Protein AF-A0A5E7ICT2-F1 (afdb_monomer)

pLDDT: mean 92.36, std 6.47, range [55.88, 98.38]

Mean predicted aligned error: 3.88 Å

Solvent-accessible surface area (backbone atoms only — not comparable to full-atom values): 4959 Å² total; per-residue (Å²): 95,40,29,45,35,35,28,33,40,33,45,60,76,58,60,80,90,52,57,78,37,80,91,23,40,50,74,81,43,77,47,79,49,43,38,79,41,81,88,41,52,82,49,88,46,69,66,45,48,47,55,48,53,33,41,51,63,28,28,69,87,41,97,87,51,66,42,61,79,46,47,43,56,43,72,76,47,78,41,82,47,67,91,89,112

Structure (mmCIF, N/CA/C/O backbone):
data_AF-A0A5E7ICT2-F1
#
_entry.id   AF-A0A5E7ICT2-F1
#
loop_
_atom_site.group_PDB
_atom_site.id
_atom_site.type_symbol
_atom_site.label_atom_id
_atom_site.label_alt_id
_atom_site.label_comp_id
_atom_site.label_asym_id
_atom_site.label_entity_id
_atom_site.label_seq_id
_atom_site.pdbx_PDB_ins_code
_atom_site.Cartn_x
_atom_site.Cartn_y
_atom_site.Cartn_z
_atom_site.occupancy
_atom_site.B_iso_or_equiv
_atom_site.auth_seq_id
_atom_site.auth_comp_id
_atom_site.auth_asym_id
_atom_site.auth_atom_id
_atom_site.pdbx_PDB_model_num
ATOM 1 N N . MET A 1 1 ? -9.103 -2.805 16.076 1.00 85.94 1 MET A N 1
ATOM 2 C CA . MET A 1 1 ? 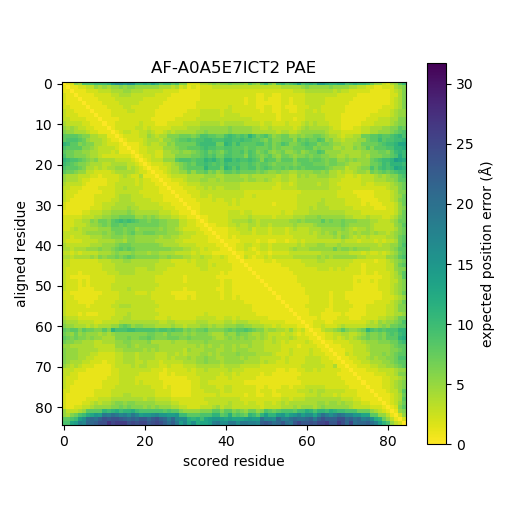-10.087 -3.113 15.010 1.00 85.94 1 MET A CA 1
ATOM 3 C C . MET A 1 1 ? -9.290 -3.692 13.872 1.00 85.94 1 MET A C 1
ATOM 5 O O . MET A 1 1 ? -8.319 -3.069 13.467 1.00 85.94 1 MET A O 1
ATOM 9 N N . LYS A 1 2 ? -9.650 -4.890 13.412 1.00 91.88 2 LYS A N 1
ATOM 10 C CA . LYS A 1 2 ? -8.887 -5.583 12.375 1.00 91.88 2 LYS A CA 1
ATOM 11 C C . LYS A 1 2 ? -9.402 -5.206 10.993 1.00 91.88 2 LYS A C 1
ATOM 13 O O . LYS A 1 2 ? -10.605 -5.020 10.817 1.00 91.88 2 LYS A O 1
ATOM 18 N N . PHE A 1 3 ? -8.508 -5.147 10.019 1.00 94.56 3 PHE A N 1
ATOM 19 C CA . PHE A 1 3 ? -8.840 -4.896 8.624 1.00 94.56 3 PHE A CA 1
ATOM 20 C C . PHE A 1 3 ? -8.167 -5.931 7.737 1.00 94.56 3 PHE A C 1
ATOM 22 O O . PHE A 1 3 ? -6.985 -6.213 7.909 1.00 94.56 3 PHE A O 1
ATOM 29 N N . LEU A 1 4 ? -8.914 -6.469 6.778 1.00 96.75 4 LEU A N 1
ATOM 30 C CA . LEU A 1 4 ? -8.382 -7.267 5.685 1.00 96.75 4 LEU A CA 1
ATOM 31 C C . LEU A 1 4 ? -8.029 -6.335 4.528 1.00 96.75 4 LEU A C 1
ATOM 33 O O . LEU A 1 4 ? -8.902 -5.675 3.962 1.00 96.75 4 LEU A O 1
ATOM 37 N N . ILE A 1 5 ? -6.752 -6.302 4.177 1.00 98.00 5 ILE A N 1
ATOM 38 C CA . ILE A 1 5 ? -6.207 -5.525 3.071 1.00 98.00 5 ILE A CA 1
ATOM 39 C C .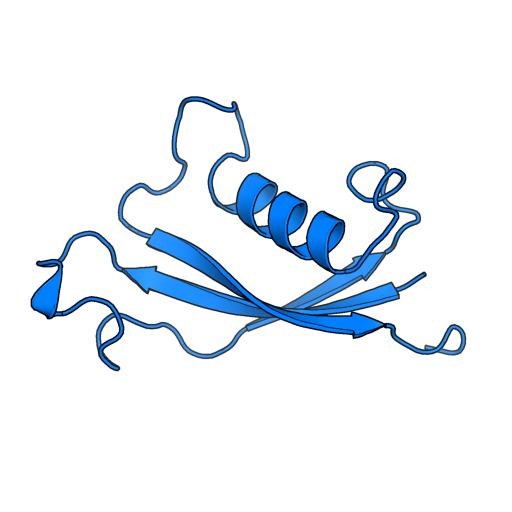 ILE A 1 5 ? -5.927 -6.483 1.921 1.00 98.00 5 ILE A C 1
ATOM 41 O O . ILE A 1 5 ? -5.164 -7.433 2.078 1.00 98.00 5 ILE A O 1
ATOM 45 N N . ALA A 1 6 ? -6.531 -6.225 0.763 1.00 98.38 6 ALA A N 1
ATOM 46 C CA . ALA A 1 6 ? -6.186 -6.892 -0.486 1.00 98.38 6 ALA A CA 1
ATOM 47 C C . ALA A 1 6 ? -5.300 -5.963 -1.317 1.00 98.38 6 ALA A C 1
ATOM 49 O O . ALA A 1 6 ? -5.658 -4.803 -1.534 1.00 98.38 6 ALA A O 1
ATOM 50 N N . PHE A 1 7 ? -4.159 -6.452 -1.794 1.00 98.25 7 PHE A N 1
ATOM 51 C CA . PHE A 1 7 ? -3.187 -5.642 -2.529 1.00 98.25 7 PHE A CA 1
ATOM 52 C C . PHE A 1 7 ? -2.477 -6.441 -3.623 1.00 98.25 7 PHE A C 1
ATOM 54 O O . PHE A 1 7 ? -2.498 -7.673 -3.642 1.00 98.25 7 PHE A O 1
ATOM 61 N N . ILE A 1 8 ? -1.839 -5.726 -4.542 1.00 97.31 8 ILE A N 1
ATOM 62 C CA . ILE A 1 8 ? -0.976 -6.276 -5.590 1.00 97.31 8 ILE A CA 1
ATOM 63 C C . ILE A 1 8 ? 0.372 -5.566 -5.571 1.00 97.31 8 ILE A C 1
ATOM 65 O O . ILE A 1 8 ? 0.481 -4.437 -5.094 1.00 97.31 8 ILE A O 1
ATOM 69 N N . ASN A 1 9 ? 1.380 -6.216 -6.139 1.00 96.31 9 ASN A N 1
ATOM 70 C CA . ASN A 1 9 ? 2.620 -5.566 -6.526 1.00 96.31 9 ASN A CA 1
ATOM 71 C C . ASN A 1 9 ? 2.620 -5.344 -8.036 1.00 96.31 9 ASN A C 1
ATOM 73 O O . ASN A 1 9 ? 2.216 -6.228 -8.794 1.00 96.31 9 ASN A O 1
ATOM 77 N N . ILE A 1 10 ? 3.075 -4.169 -8.449 1.00 95.50 10 ILE A N 1
ATOM 78 C CA . ILE A 1 10 ? 3.201 -3.769 -9.845 1.00 95.50 10 ILE A CA 1
ATOM 79 C C . ILE A 1 10 ? 4.690 -3.675 -10.171 1.00 95.50 10 ILE A C 1
ATOM 81 O O . ILE A 1 10 ? 5.407 -2.920 -9.512 1.00 95.50 10 ILE A O 1
ATOM 85 N N . ASP A 1 11 ? 5.141 -4.420 -11.179 1.00 94.19 11 ASP A N 1
ATOM 86 C CA . ASP A 1 11 ? 6.458 -4.242 -11.786 1.00 94.19 11 ASP A CA 1
ATOM 87 C C . ASP A 1 11 ? 6.474 -2.914 -12.548 1.00 94.19 11 ASP A C 1
ATOM 89 O O . ASP A 1 11 ? 5.763 -2.731 -13.540 1.00 94.19 11 ASP A O 1
ATOM 93 N N . VAL A 1 12 ? 7.273 -1.972 -12.054 1.00 93.38 12 VAL A N 1
ATOM 94 C CA . VAL A 1 12 ? 7.425 -0.628 -12.621 1.00 93.38 12 VAL A CA 1
ATOM 95 C C . VAL A 1 12 ? 8.736 -0.447 -13.387 1.00 93.38 12 VAL A C 1
ATOM 97 O O . VAL A 1 12 ? 9.041 0.662 -13.820 1.00 93.38 12 VAL A O 1
ATOM 100 N N . SER A 1 13 ? 9.509 -1.519 -13.587 1.00 91.44 13 SER A N 1
ATOM 101 C CA . SER A 1 13 ? 10.729 -1.499 -14.407 1.00 91.44 13 SER A CA 1
ATOM 102 C C . SER A 1 13 ? 10.439 -1.445 -15.916 1.00 91.44 13 SER A C 1
ATOM 104 O O . SER A 1 13 ? 11.325 -1.149 -16.723 1.00 91.44 13 SER A O 1
ATOM 106 N N . VAL A 1 14 ? 9.188 -1.705 -16.305 1.00 90.25 14 VAL A N 1
ATOM 107 C CA . VAL A 1 14 ? 8.722 -1.731 -17.694 1.00 90.25 14 VAL A CA 1
ATOM 108 C C . VAL A 1 14 ? 8.311 -0.350 -18.220 1.00 90.25 14 VAL A C 1
ATOM 110 O O . VAL A 1 14 ? 8.151 0.625 -17.489 1.00 90.25 14 VAL A O 1
ATOM 113 N N . SER A 1 15 ? 8.069 -0.267 -19.532 1.00 88.56 15 SER A N 1
ATOM 114 C CA . SER A 1 15 ? 7.440 0.912 -20.134 1.00 88.56 15 SER A CA 1
ATOM 115 C C . SER A 1 15 ? 6.076 1.201 -19.501 1.00 88.56 15 SER A C 1
ATOM 117 O O . SER A 1 15 ? 5.283 0.285 -19.301 1.00 88.56 15 SER A O 1
ATOM 119 N N . ALA A 1 16 ? 5.744 2.485 -19.322 1.00 84.94 16 ALA A N 1
ATOM 120 C CA . ALA A 1 16 ? 4.444 2.928 -18.808 1.00 84.94 16 ALA A CA 1
ATOM 121 C C . ALA A 1 16 ? 3.234 2.345 -19.568 1.00 84.94 16 ALA A C 1
ATOM 123 O O . ALA A 1 16 ? 2.158 2.208 -19.000 1.00 84.94 16 ALA A O 1
ATOM 124 N N . LYS A 1 17 ? 3.412 1.981 -20.846 1.00 87.62 17 LYS A N 1
ATOM 125 C CA . LYS A 1 17 ? 2.371 1.353 -21.677 1.00 87.62 17 LYS A CA 1
ATOM 126 C C . LYS A 1 17 ? 2.019 -0.080 -21.265 1.00 87.62 17 LYS A C 1
ATOM 128 O O . LYS A 1 17 ? 0.974 -0.555 -21.679 1.00 87.62 17 LYS A O 1
ATOM 133 N N . LEU A 1 18 ? 2.905 -0.744 -20.526 1.00 86.94 18 LEU A N 1
ATOM 134 C CA . LEU A 1 18 ? 2.768 -2.128 -20.060 1.00 86.94 18 LEU A CA 1
ATOM 135 C C . LEU A 1 18 ? 2.408 -2.193 -18.567 1.00 86.94 18 LEU A C 1
ATOM 137 O O . LEU A 1 18 ? 2.270 -3.278 -17.998 1.00 86.94 18 LEU A O 1
ATOM 141 N N . LEU A 1 19 ? 2.301 -1.037 -17.900 1.00 86.94 19 LEU A N 1
ATOM 142 C CA . LEU A 1 19 ? 1.881 -0.983 -16.506 1.00 86.94 19 LEU A CA 1
ATOM 143 C C . LEU A 1 19 ? 0.428 -1.426 -16.405 1.00 86.94 19 LEU A C 1
ATOM 145 O O . LEU A 1 19 ? -0.456 -0.852 -17.038 1.00 86.94 19 LEU A O 1
ATOM 149 N N . GLY A 1 20 ? 0.194 -2.419 -15.559 1.00 77.94 20 GLY A N 1
ATOM 150 C CA . GLY A 1 20 ? -1.136 -2.952 -15.321 1.00 77.94 20 GLY A CA 1
ATOM 151 C C . GLY A 1 20 ? -1.510 -4.144 -16.204 1.00 77.94 20 GLY A C 1
ATOM 152 O O . GLY A 1 20 ? -2.612 -4.675 -16.069 1.00 77.94 20 GLY A O 1
ATOM 153 N N . ASP A 1 21 ? -0.598 -4.592 -17.070 1.00 89.56 21 ASP A N 1
ATOM 154 C CA . ASP A 1 21 ? -0.742 -5.855 -17.785 1.00 89.56 21 ASP A CA 1
ATOM 155 C C . ASP A 1 21 ? -0.616 -7.049 -16.826 1.00 89.56 21 ASP A C 1
ATOM 157 O O . ASP A 1 21 ? 0.040 -6.992 -15.785 1.00 89.56 21 ASP A O 1
ATOM 161 N N . VAL A 1 22 ? -1.200 -8.189 -17.205 1.00 87.06 22 VAL A N 1
ATOM 162 C CA . VAL A 1 22 ? -1.158 -9.426 -16.396 1.00 87.06 22 VAL A CA 1
ATOM 163 C C . VAL A 1 22 ? 0.279 -9.891 -16.118 1.00 87.06 22 VAL A C 1
ATOM 165 O O . VAL A 1 22 ? 0.531 -10.532 -15.105 1.00 87.06 22 VAL A O 1
ATOM 168 N N . SER A 1 23 ? 1.236 -9.559 -16.989 1.00 88.94 23 SER A N 1
ATOM 169 C CA . SER A 1 23 ? 2.655 -9.871 -16.783 1.00 8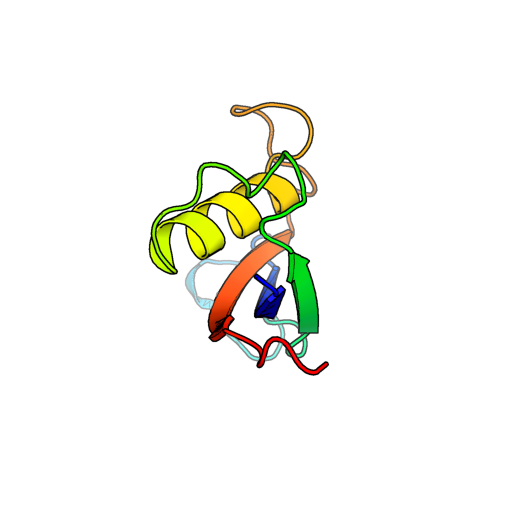8.94 23 SER A CA 1
ATOM 170 C C . SER A 1 23 ? 3.369 -8.932 -15.808 1.00 88.94 23 SER A C 1
ATOM 172 O O . SER A 1 23 ? 4.481 -9.245 -15.400 1.00 88.94 23 SER A O 1
ATOM 174 N N . THR A 1 24 ? 2.772 -7.788 -15.466 1.00 91.19 24 THR A N 1
ATOM 175 C CA . THR A 1 24 ? 3.372 -6.755 -14.604 1.00 91.19 24 THR A CA 1
ATOM 176 C C . THR A 1 24 ? 2.614 -6.581 -13.291 1.00 91.19 24 THR A C 1
ATOM 178 O O . THR A 1 24 ? 3.100 -5.901 -12.395 1.00 91.19 24 THR A O 1
ATOM 181 N N . ILE A 1 25 ? 1.459 -7.229 -13.133 1.00 94.69 25 ILE A N 1
ATOM 182 C CA . ILE A 1 25 ? 0.696 -7.297 -11.886 1.00 94.69 25 ILE A CA 1
ATOM 183 C C . ILE A 1 25 ? 0.896 -8.669 -11.228 1.00 94.69 25 ILE A C 1
ATOM 185 O O . ILE A 1 25 ? 0.670 -9.712 -11.840 1.00 94.69 25 ILE A O 1
ATOM 189 N N . SER A 1 26 ? 1.258 -8.686 -9.945 1.00 94.31 26 SER A N 1
ATOM 190 C CA . SER A 1 26 ? 1.254 -9.919 -9.152 1.00 94.31 26 SER A CA 1
ATOM 191 C C . SER A 1 26 ? -0.164 -10.451 -8.921 1.00 94.31 26 SER A C 1
ATOM 193 O O . SER A 1 26 ? -1.144 -9.714 -8.975 1.00 94.31 26 SER A O 1
ATOM 195 N N . SER A 1 27 ? -0.296 -11.710 -8.498 1.00 95.06 27 SER A N 1
ATOM 196 C CA . SER A 1 27 ? -1.557 -12.178 -7.908 1.00 95.06 27 SER A CA 1
ATOM 197 C C . SER A 1 27 ? -1.982 -11.297 -6.725 1.00 95.06 27 SER A C 1
ATOM 199 O O . SER A 1 27 ? -1.123 -10.758 -6.017 1.00 95.06 27 SER A O 1
ATOM 201 N N . VAL A 1 28 ? -3.292 -11.207 -6.473 1.00 97.25 28 VAL A N 1
ATOM 202 C CA . VAL A 1 28 ? -3.828 -10.527 -5.284 1.00 97.25 28 VAL A CA 1
ATOM 203 C C . VAL A 1 28 ? -3.316 -11.218 -4.023 1.00 97.25 28 VAL A C 1
ATOM 205 O O . VAL A 1 28 ? -3.400 -12.441 -3.884 1.00 97.25 28 VAL A O 1
ATOM 208 N N . ARG A 1 29 ? -2.776 -10.420 -3.108 1.00 97.81 29 ARG A N 1
ATOM 209 C CA . ARG A 1 29 ? -2.306 -10.817 -1.782 1.00 97.81 29 ARG A CA 1
ATOM 210 C C . ARG A 1 29 ? -3.226 -10.235 -0.724 1.00 97.81 29 ARG A C 1
ATOM 212 O O . ARG A 1 29 ? -3.908 -9.244 -0.972 1.00 97.81 29 ARG A O 1
ATOM 219 N N . HIS A 1 30 ? -3.229 -10.866 0.443 1.00 97.50 30 HIS A N 1
ATOM 220 C CA . HIS A 1 30 ? -4.071 -10.474 1.562 1.00 97.50 30 HIS A CA 1
ATOM 221 C C . HIS A 1 30 ? -3.228 -10.330 2.821 1.00 97.50 30 HIS A C 1
ATOM 223 O O . HIS A 1 30 ? -2.392 -11.190 3.099 1.00 97.50 30 HIS A O 1
ATOM 229 N N . GLU A 1 31 ? -3.485 -9.277 3.584 1.00 96.88 31 GLU A N 1
ATOM 230 C CA . GLU A 1 31 ? -2.867 -9.038 4.882 1.00 96.88 31 GLU A CA 1
ATOM 231 C C . GLU A 1 31 ? -3.921 -8.565 5.879 1.00 96.88 31 GLU A C 1
ATOM 233 O O . GLU A 1 31 ? -4.859 -7.858 5.511 1.00 96.88 31 GLU A O 1
ATOM 238 N N . ILE A 1 32 ? -3.789 -8.986 7.135 1.00 95.50 32 ILE A N 1
ATOM 239 C CA . ILE A 1 32 ? -4.643 -8.510 8.219 1.00 95.50 32 ILE A CA 1
ATOM 240 C C . ILE A 1 32 ? -3.827 -7.547 9.066 1.00 95.50 32 ILE A C 1
ATOM 242 O O . ILE A 1 32 ? -2.802 -7.940 9.618 1.00 95.50 32 ILE A O 1
ATOM 246 N N . VAL A 1 33 ? -4.317 -6.319 9.203 1.00 93.56 33 VAL A N 1
ATOM 247 C CA . VAL A 1 33 ? -3.742 -5.309 10.099 1.00 93.56 33 VAL A CA 1
ATOM 248 C C . VAL A 1 33 ? -4.696 -5.039 11.254 1.00 93.56 33 VAL A C 1
ATOM 250 O O . VAL A 1 33 ? -5.911 -5.179 11.103 1.00 93.56 33 VAL A O 1
ATOM 253 N N . ASP A 1 34 ? -4.165 -4.653 12.411 1.00 90.38 34 ASP A N 1
ATOM 254 C CA . ASP A 1 34 ? -4.964 -4.268 13.576 1.00 90.38 34 ASP A CA 1
ATOM 255 C C . ASP A 1 34 ? -4.687 -2.812 13.937 1.00 90.38 34 ASP A C 1
ATOM 257 O O . ASP A 1 34 ? -3.536 -2.396 14.013 1.00 90.38 34 ASP A O 1
ATOM 261 N N . SER A 1 35 ? -5.735 -2.046 14.227 1.00 86.69 35 SER A N 1
ATOM 262 C CA . SER A 1 35 ? -5.605 -0.689 14.761 1.00 86.69 35 SER A CA 1
ATOM 263 C C . SER A 1 35 ? -4.943 -0.635 16.146 1.00 86.69 35 SER A C 1
ATOM 265 O O . SER A 1 35 ? -4.682 0.455 16.642 1.00 86.69 35 SER A O 1
ATOM 267 N N . SER A 1 36 ? -4.722 -1.774 16.816 1.00 88.19 36 SER A N 1
ATOM 268 C CA . SER A 1 36 ? -3.871 -1.832 18.013 1.00 88.19 36 SER A CA 1
ATOM 269 C C . SER A 1 36 ? -2.375 -1.745 17.699 1.00 88.19 36 SER A C 1
ATOM 271 O O . SER A 1 36 ? -1.582 -1.521 18.611 1.00 88.19 36 SER A O 1
ATOM 273 N N . ASP A 1 37 ? -1.976 -1.977 16.446 1.00 91.69 37 ASP A N 1
ATOM 274 C CA . ASP A 1 37 ? -0.609 -1.743 15.995 1.00 91.69 37 ASP A CA 1
ATOM 275 C C . ASP A 1 37 ? -0.325 -0.229 16.038 1.00 91.69 37 ASP A C 1
ATOM 277 O O . ASP A 1 37 ? -1.085 0.539 15.437 1.00 91.69 37 ASP A O 1
ATOM 281 N N . PRO A 1 38 ? 0.752 0.220 16.714 1.00 92.81 38 PRO A N 1
ATOM 282 C CA . PRO A 1 38 ? 1.134 1.631 16.756 1.00 92.81 38 PRO A CA 1
ATOM 283 C C . PRO A 1 38 ? 1.291 2.283 15.381 1.00 92.81 38 PRO A C 1
ATOM 285 O O . PRO A 1 38 ? 1.173 3.498 15.268 1.00 92.81 38 PRO A O 1
ATOM 288 N N . LEU A 1 39 ? 1.565 1.501 14.333 1.00 92.12 39 LEU A N 1
ATOM 289 C CA . LEU A 1 39 ? 1.628 2.008 12.971 1.00 92.12 39 LEU A CA 1
ATOM 290 C C . LEU A 1 39 ? 0.263 2.553 12.526 1.00 92.12 39 LEU A C 1
ATOM 292 O O . LEU A 1 39 ? 0.207 3.639 11.959 1.00 92.12 39 LEU A O 1
ATOM 296 N N . TYR A 1 40 ? -0.821 1.832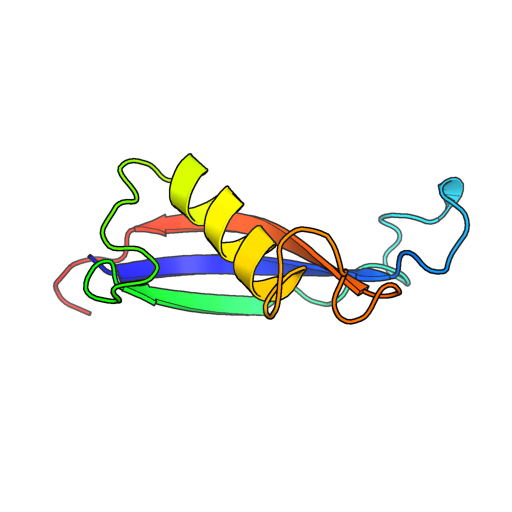 12.827 1.00 93.31 40 TYR A N 1
ATOM 297 C CA . TYR A 1 40 ? -2.185 2.113 12.363 1.00 93.31 40 TYR A CA 1
ATOM 298 C C . TYR A 1 40 ? -3.075 2.795 13.416 1.00 93.31 40 TYR A C 1
ATOM 300 O O . TYR A 1 40 ? -4.259 3.014 13.154 1.00 93.31 40 TYR A O 1
ATOM 308 N N . SER A 1 41 ? -2.552 3.121 14.603 1.00 92.00 41 SER A N 1
ATOM 309 C CA . SER A 1 41 ? -3.359 3.642 15.720 1.00 92.00 41 SER A CA 1
ATOM 310 C C . SER A 1 41 ? -4.014 4.992 15.427 1.00 92.00 41 SER A C 1
ATOM 312 O O . SER A 1 41 ? -5.110 5.255 15.914 1.00 92.00 41 SER A O 1
ATOM 314 N N . GLU A 1 42 ? -3.363 5.818 14.604 1.00 92.25 42 GLU A N 1
ATOM 315 C CA . GLU A 1 42 ? -3.832 7.155 14.214 1.00 92.25 42 GLU A CA 1
ATOM 316 C C . GLU A 1 42 ? -4.681 7.144 12.928 1.00 92.25 42 GLU A C 1
ATOM 318 O O . GLU A 1 42 ? -5.065 8.199 12.428 1.00 92.25 42 GLU A O 1
ATOM 323 N N . CYS A 1 43 ? -4.955 5.974 12.339 1.00 93.94 43 CYS A N 1
ATOM 324 C CA . CYS A 1 43 ? -5.798 5.891 11.149 1.00 93.94 43 CYS A CA 1
ATOM 325 C C . CYS A 1 43 ? -7.275 6.060 11.520 1.00 93.94 43 CYS A C 1
ATOM 327 O O . CYS A 1 43 ? -7.857 5.216 12.202 1.00 93.94 43 CYS A O 1
ATOM 329 N N . GLU A 1 44 ? -7.911 7.106 10.997 1.00 90.62 44 GLU A N 1
ATOM 330 C CA . GLU A 1 44 ? -9.324 7.406 11.262 1.00 90.62 44 GLU A CA 1
ATOM 331 C C . GLU A 1 44 ? -10.254 6.872 10.163 1.00 90.62 44 GLU A C 1
ATOM 333 O O . GLU A 1 44 ? -11.468 6.761 10.346 1.00 90.62 44 GLU A O 1
ATOM 338 N N . SER A 1 45 ? -9.696 6.527 9.002 1.00 92.06 45 SER A N 1
ATOM 339 C CA . SER A 1 45 ? -10.453 6.107 7.831 1.00 92.06 45 SER A CA 1
ATOM 340 C C . SER A 1 45 ? -9.771 4.985 7.047 1.00 92.06 45 SER A C 1
ATOM 342 O O . SER A 1 45 ? -8.564 4.767 7.131 1.00 92.06 45 SER A O 1
ATOM 344 N N . ILE A 1 46 ? -10.551 4.303 6.199 1.00 92.81 46 ILE A N 1
ATOM 345 C CA . ILE A 1 46 ? -10.023 3.343 5.215 1.00 92.81 46 ILE A CA 1
ATOM 346 C C . ILE A 1 46 ? -8.942 3.988 4.338 1.00 92.81 46 ILE A C 1
ATOM 348 O O . ILE A 1 46 ? -7.935 3.352 4.048 1.00 92.81 46 ILE A O 1
ATOM 352 N N . ARG A 1 47 ? -9.113 5.264 3.972 1.00 95.38 47 ARG A N 1
ATOM 353 C CA . ARG A 1 47 ? -8.130 6.003 3.173 1.00 95.38 47 ARG A CA 1
ATOM 354 C C . ARG A 1 47 ? -6.782 6.113 3.887 1.00 95.38 47 ARG A C 1
ATOM 356 O O . ARG A 1 47 ? -5.749 5.986 3.236 1.00 95.38 47 ARG A O 1
ATOM 363 N N . ASP A 1 48 ? -6.789 6.338 5.199 1.00 95.75 48 ASP A N 1
ATOM 364 C CA . ASP A 1 48 ? -5.551 6.440 5.979 1.00 95.75 48 ASP A CA 1
ATOM 365 C C . ASP A 1 48 ? -4.831 5.093 6.022 1.00 95.75 48 ASP A C 1
ATOM 367 O O . ASP A 1 48 ? -3.618 5.039 5.840 1.00 95.75 48 ASP A O 1
ATOM 371 N N . ILE A 1 49 ? -5.589 4.003 6.168 1.00 95.69 49 ILE A N 1
ATOM 372 C CA . ILE A 1 49 ? -5.059 2.635 6.154 1.00 95.69 49 ILE A CA 1
ATOM 373 C C . ILE A 1 49 ? -4.436 2.310 4.796 1.00 95.69 49 ILE A C 1
ATOM 375 O O . ILE A 1 49 ? -3.321 1.799 4.755 1.00 95.69 49 ILE A O 1
ATOM 379 N N . GLU A 1 50 ? -5.116 2.631 3.690 1.00 97.12 50 GLU A N 1
ATOM 380 C CA . GLU A 1 50 ? -4.581 2.440 2.334 1.00 97.12 50 GLU A CA 1
ATOM 381 C C . GLU A 1 50 ? -3.252 3.179 2.153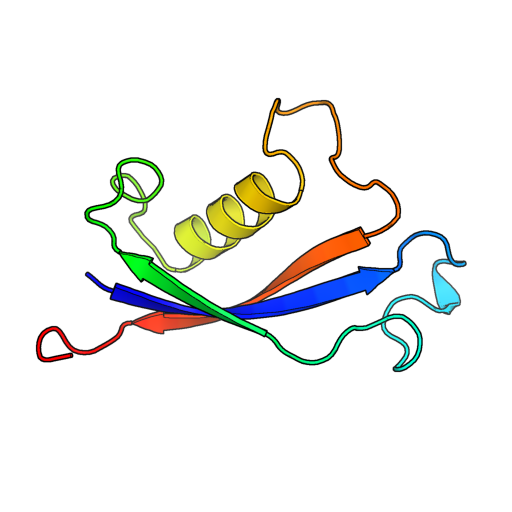 1.00 97.12 50 GLU A C 1
ATOM 383 O O . GLU A 1 50 ? -2.245 2.576 1.777 1.00 97.12 50 GLU A O 1
ATOM 388 N N . ALA A 1 51 ? -3.235 4.480 2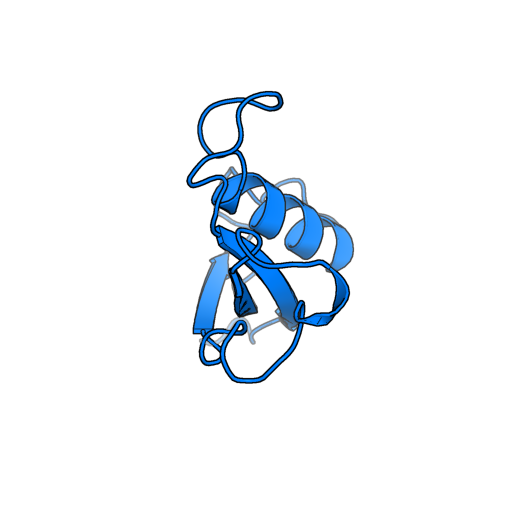.458 1.00 96.44 51 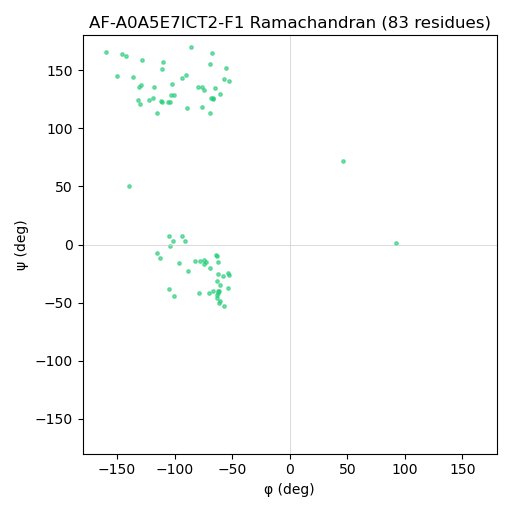ALA A N 1
ATOM 389 C CA . ALA A 1 51 ? -2.059 5.322 2.280 1.00 96.44 51 ALA A CA 1
ATOM 390 C C . ALA A 1 51 ? -0.886 4.860 3.154 1.00 96.44 51 ALA A C 1
ATOM 392 O O . ALA A 1 51 ? 0.260 4.820 2.700 1.00 96.44 51 ALA A O 1
ATOM 393 N N . LEU A 1 52 ? -1.164 4.493 4.404 1.00 96.31 52 LEU A N 1
ATOM 394 C CA . LEU A 1 52 ? -0.155 4.031 5.341 1.00 96.31 52 LEU A CA 1
ATOM 395 C C . LEU A 1 52 ? 0.391 2.651 4.968 1.00 96.31 52 LEU A C 1
ATOM 397 O O . LEU A 1 52 ? 1.605 2.462 5.015 1.00 96.31 52 LEU A O 1
ATOM 401 N N . PHE A 1 53 ? -0.467 1.718 4.552 1.00 97.25 53 PHE A N 1
ATOM 402 C CA . PHE A 1 53 ? -0.048 0.394 4.097 1.00 97.25 53 PHE A CA 1
ATOM 403 C C . PHE A 1 53 ? 0.878 0.505 2.881 1.00 97.25 53 PHE A C 1
ATOM 405 O O . PHE A 1 53 ? 1.971 -0.066 2.875 1.00 97.25 53 PHE A O 1
ATOM 412 N N . GLU A 1 54 ? 0.488 1.295 1.874 1.00 97.56 54 GLU A N 1
ATOM 413 C CA . GLU A 1 54 ? 1.319 1.545 0.690 1.00 97.56 54 GLU A CA 1
ATOM 414 C C . GLU A 1 54 ? 2.630 2.244 1.059 1.00 97.56 54 GLU A C 1
ATOM 416 O O . GLU A 1 54 ? 3.684 1.891 0.527 1.00 97.56 54 GLU A O 1
ATOM 421 N N . LYS A 1 55 ? 2.597 3.210 1.986 1.00 96.69 55 LYS A N 1
ATOM 422 C CA . LYS A 1 55 ? 3.806 3.870 2.487 1.00 96.69 55 LYS A CA 1
ATOM 423 C C . LYS A 1 55 ? 4.741 2.870 3.167 1.00 96.69 55 LYS A C 1
ATOM 425 O O . LYS A 1 55 ? 5.917 2.840 2.826 1.00 96.69 55 LYS A O 1
ATOM 430 N N . ALA A 1 56 ? 4.240 2.054 4.090 1.00 95.31 56 ALA A N 1
ATOM 431 C CA . ALA A 1 56 ? 5.044 1.091 4.839 1.00 95.31 56 ALA A CA 1
ATOM 432 C C . ALA A 1 56 ? 5.715 0.055 3.922 1.00 95.31 56 ALA A C 1
ATOM 434 O O . ALA A 1 56 ? 6.857 -0.324 4.158 1.00 95.31 56 ALA A O 1
ATOM 435 N N . HIS A 1 57 ? 5.044 -0.344 2.839 1.00 96.00 57 HIS A N 1
ATOM 436 C CA . HIS A 1 57 ? 5.589 -1.293 1.869 1.00 96.00 57 HIS A CA 1
ATOM 437 C C . HIS A 1 57 ? 6.592 -0.663 0.897 1.00 96.00 57 HIS A C 1
ATOM 439 O O . HIS A 1 57 ? 7.618 -1.265 0.585 1.00 96.00 57 HIS A O 1
ATOM 445 N N . ASN A 1 58 ? 6.310 0.546 0.406 1.00 97.00 58 ASN A N 1
ATOM 446 C CA . ASN A 1 58 ? 7.133 1.198 -0.615 1.00 97.00 58 ASN A CA 1
ATOM 447 C C . ASN A 1 58 ? 8.292 2.029 -0.027 1.00 97.00 58 ASN A C 1
ATOM 449 O O . ASN A 1 58 ? 9.268 2.295 -0.729 1.00 97.00 58 ASN A O 1
ATOM 453 N N . TYR A 1 59 ? 8.178 2.453 1.234 1.00 96.69 59 TYR A N 1
ATOM 454 C CA . TYR A 1 59 ? 9.083 3.370 1.941 1.00 96.69 59 TYR A CA 1
ATOM 455 C C . TYR A 1 59 ? 9.326 2.935 3.408 1.00 96.69 59 TYR A C 1
ATOM 457 O O . TYR A 1 59 ? 9.184 3.747 4.325 1.00 96.69 59 TYR A O 1
ATOM 465 N N . PRO A 1 60 ? 9.693 1.665 3.677 1.00 94.69 60 PRO A N 1
ATOM 466 C CA . PRO A 1 60 ? 9.804 1.123 5.035 1.00 94.69 60 PRO A CA 1
ATOM 467 C C . PRO A 1 60 ? 10.868 1.813 5.900 1.00 94.69 60 PRO A C 1
ATOM 469 O O . PRO A 1 60 ? 10.775 1.783 7.124 1.00 94.69 60 PRO A O 1
ATOM 472 N N . TYR A 1 61 ? 11.898 2.407 5.287 1.00 91.62 61 TYR A N 1
ATOM 473 C CA . TYR A 1 61 ? 13.053 2.950 6.013 1.00 91.62 61 TYR A CA 1
ATOM 474 C C . TYR A 1 61 ? 13.062 4.477 6.101 1.00 91.62 61 TYR A C 1
ATOM 476 O O . TYR A 1 61 ? 13.478 5.024 7.120 1.00 91.62 61 TYR A O 1
ATOM 484 N N . ASN A 1 62 ? 12.646 5.177 5.042 1.00 91.94 62 ASN A N 1
ATOM 485 C CA . ASN A 1 62 ? 12.496 6.630 5.044 1.00 91.94 62 ASN A CA 1
ATOM 486 C C . ASN A 1 62 ? 11.554 7.092 3.920 1.00 91.94 62 ASN A C 1
ATOM 488 O O . ASN A 1 62 ? 11.278 6.339 2.991 1.00 91.94 62 ASN A O 1
ATOM 492 N N . ASN A 1 63 ? 11.112 8.350 3.993 1.00 91.69 63 ASN A N 1
ATOM 493 C CA . ASN A 1 63 ? 10.116 8.921 3.081 1.00 91.69 63 ASN A CA 1
ATOM 494 C C . ASN A 1 63 ? 10.635 9.211 1.654 1.00 91.69 63 ASN A C 1
ATOM 496 O O . ASN A 1 63 ? 9.824 9.417 0.756 1.00 91.69 63 ASN A O 1
ATOM 500 N N . ASP A 1 64 ? 11.952 9.229 1.444 1.00 93.94 64 ASP A N 1
ATOM 501 C CA . ASP A 1 64 ? 12.611 9.696 0.215 1.00 93.94 64 ASP A CA 1
ATOM 502 C C . ASP A 1 64 ? 13.314 8.570 -0.570 1.00 93.94 64 ASP A C 1
ATOM 504 O O . ASP A 1 64 ? 13.714 8.756 -1.719 1.00 93.94 64 ASP A O 1
ATOM 508 N N . ILE A 1 65 ? 13.461 7.385 0.027 1.00 92.00 65 ILE A N 1
ATOM 509 C CA . ILE A 1 65 ? 14.108 6.215 -0.563 1.00 92.00 65 ILE A CA 1
ATOM 510 C C . ILE A 1 65 ? 13.064 5.126 -0.739 1.00 92.00 65 ILE A C 1
ATOM 512 O O . ILE A 1 65 ? 12.562 4.535 0.216 1.00 92.00 65 ILE A O 1
ATOM 516 N N . VAL A 1 66 ? 12.791 4.838 -2.006 1.00 92.44 66 VAL A N 1
ATOM 517 C CA . VAL A 1 66 ? 11.952 3.717 -2.405 1.00 92.44 66 VAL A CA 1
ATOM 518 C C . VAL A 1 66 ? 12.661 2.401 -2.090 1.00 92.44 66 VAL A C 1
ATOM 520 O O . VAL A 1 66 ? 13.772 2.160 -2.564 1.00 92.44 66 VAL A O 1
ATOM 523 N N . TYR A 1 67 ? 11.991 1.524 -1.352 1.00 92.19 67 TYR A N 1
ATOM 524 C CA . TYR A 1 67 ? 12.385 0.125 -1.222 1.00 92.19 67 TYR A CA 1
ATOM 525 C C . TYR A 1 67 ? 11.922 -0.667 -2.446 1.00 92.19 67 TYR A C 1
ATOM 527 O O . TYR A 1 67 ? 10.792 -0.475 -2.885 1.00 92.19 67 TYR A O 1
ATOM 535 N N . CYS A 1 68 ? 12.795 -1.522 -2.997 1.00 92.25 68 CYS A N 1
ATOM 536 C CA . CYS A 1 68 ? 12.546 -2.286 -4.230 1.00 92.25 68 CYS A CA 1
ATOM 537 C C . CYS A 1 68 ? 11.948 -1.407 -5.351 1.00 92.25 68 CYS A C 1
ATOM 539 O O . CYS A 1 68 ? 10.760 -1.499 -5.644 1.00 92.25 68 CYS A O 1
ATOM 541 N N . PRO A 1 69 ? 12.738 -0.500 -5.962 1.00 91.81 69 PRO A N 1
ATOM 542 C CA . PRO A 1 69 ? 12.225 0.513 -6.891 1.00 91.81 69 PRO A CA 1
ATOM 543 C C . PRO A 1 69 ? 11.561 -0.038 -8.156 1.00 91.81 69 PRO A C 1
ATOM 545 O O . PRO A 1 69 ? 10.857 0.707 -8.829 1.00 91.81 69 PRO A O 1
ATOM 548 N N . ASP A 1 70 ? 11.771 -1.313 -8.456 1.00 93.50 70 ASP A N 1
ATOM 549 C CA . ASP A 1 70 ? 11.137 -2.088 -9.516 1.00 93.50 70 ASP A CA 1
ATOM 550 C C . ASP A 1 70 ? 9.751 -2.638 -9.142 1.00 93.50 70 ASP A C 1
ATOM 552 O O . ASP A 1 70 ? 9.007 -3.025 -10.034 1.00 93.50 70 ASP A O 1
ATOM 556 N N . SER A 1 71 ? 9.358 -2.633 -7.864 1.00 94.12 71 SER A N 1
ATOM 557 C CA . SER A 1 71 ? 8.095 -3.201 -7.385 1.00 94.12 71 SER A CA 1
ATOM 558 C C . SER A 1 71 ? 7.326 -2.217 -6.507 1.00 94.12 71 SER A C 1
ATOM 560 O O . SER A 1 71 ? 7.786 -1.821 -5.438 1.00 94.12 71 SER A O 1
ATOM 562 N N . LYS A 1 72 ? 6.099 -1.877 -6.911 1.00 95.62 72 LYS A N 1
ATOM 563 C CA . LYS A 1 72 ? 5.210 -0.998 -6.140 1.00 95.62 72 LYS A CA 1
ATOM 564 C C . LYS A 1 72 ? 4.004 -1.733 -5.586 1.00 95.62 72 LYS A C 1
ATOM 566 O O . LYS A 1 72 ? 3.222 -2.291 -6.350 1.00 95.62 72 LYS A O 1
ATOM 571 N N . ALA A 1 73 ? 3.825 -1.671 -4.271 1.00 97.19 73 ALA A N 1
ATOM 572 C CA . ALA A 1 73 ? 2.614 -2.150 -3.621 1.00 97.19 73 ALA A CA 1
ATOM 573 C C . ALA A 1 73 ? 1.461 -1.170 -3.871 1.00 97.19 73 ALA A C 1
ATOM 575 O O . ALA A 1 73 ? 1.623 0.041 -3.682 1.00 97.19 73 ALA A O 1
ATOM 576 N N . LYS A 1 74 ? 0.304 -1.706 -4.263 1.00 97.00 74 LYS A N 1
ATOM 577 C CA . LYS A 1 74 ? -0.947 -0.967 -4.438 1.00 97.00 74 LYS A CA 1
ATOM 578 C C . LYS A 1 74 ? -2.089 -1.698 -3.748 1.00 97.00 74 LYS A C 1
ATOM 580 O O . LYS A 1 74 ? -2.355 -2.863 -4.053 1.00 97.00 74 LYS A O 1
ATOM 585 N N . VAL A 1 75 ? -2.782 -1.004 -2.851 1.00 98.25 75 VAL A N 1
ATOM 586 C CA . VAL A 1 75 ? -3.979 -1.523 -2.190 1.00 98.25 75 VAL A CA 1
ATOM 587 C C . VAL A 1 75 ? -5.158 -1.471 -3.160 1.00 98.25 75 VAL A C 1
ATOM 589 O O . VAL A 1 75 ? -5.347 -0.495 -3.888 1.00 98.25 75 VAL A O 1
ATOM 592 N N . LEU A 1 76 ? -5.931 -2.557 -3.185 1.00 97.38 76 LEU A N 1
ATOM 593 C CA . LEU A 1 76 ? -7.148 -2.707 -3.979 1.00 97.38 76 LEU A CA 1
ATOM 594 C C . LEU A 1 76 ? -8.401 -2.483 -3.131 1.00 97.38 76 LEU A C 1
ATOM 596 O O . LEU A 1 76 ? -9.333 -1.820 -3.577 1.00 97.38 76 LEU A O 1
ATOM 600 N N . THR A 1 77 ? -8.434 -3.064 -1.929 1.00 97.69 77 THR A N 1
ATOM 601 C CA . THR A 1 77 ? -9.556 -2.927 -0.993 1.00 97.69 77 THR A CA 1
ATOM 602 C C . THR A 1 77 ? -9.087 -3.029 0.449 1.00 97.69 77 THR A C 1
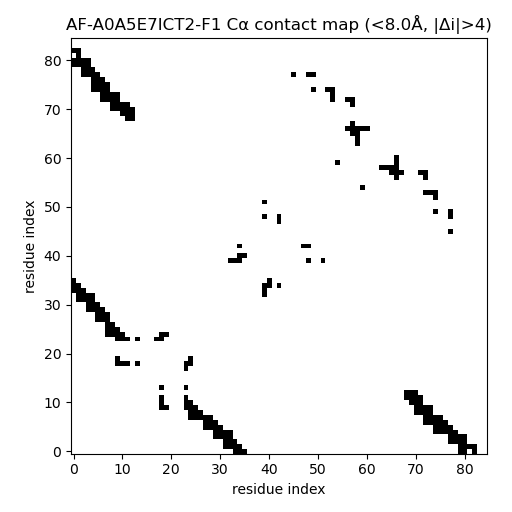ATOM 604 O O . THR A 1 77 ? -8.250 -3.877 0.763 1.00 97.69 77 THR A O 1
ATOM 607 N N . VAL A 1 78 ? -9.728 -2.272 1.336 1.00 97.25 78 VAL A N 1
ATOM 608 C CA . VAL A 1 78 ? -9.645 -2.452 2.790 1.00 97.25 78 VAL A CA 1
ATOM 609 C C . VAL A 1 78 ? -11.034 -2.773 3.321 1.00 97.25 78 VAL A C 1
ATOM 611 O O . VAL A 1 78 ? -11.991 -2.040 3.072 1.00 97.25 78 VAL A O 1
ATOM 614 N N . GLN A 1 79 ? -11.151 -3.876 4.053 1.00 95.44 79 GLN A N 1
ATOM 615 C CA . GLN A 1 79 ? -12.412 -4.332 4.628 1.00 95.44 79 GLN A CA 1
ATOM 616 C C . GLN A 1 79 ? -12.281 -4.457 6.148 1.00 95.44 79 GLN A C 1
ATOM 618 O O . GLN A 1 79 ? -11.403 -5.184 6.611 1.00 95.44 79 GLN A O 1
ATOM 623 N N . PRO A 1 80 ? -13.132 -3.790 6.948 1.00 92.25 80 PRO A N 1
ATOM 624 C CA . PRO A 1 80 ? -13.149 -4.017 8.386 1.00 92.25 80 PRO A CA 1
ATOM 625 C C . PRO A 1 80 ? -13.589 -5.455 8.675 1.00 92.25 80 PRO A C 1
ATOM 627 O O . PRO A 1 80 ? -14.561 -5.952 8.103 1.00 92.25 80 PRO A O 1
ATOM 630 N N . LEU A 1 81 ? -12.872 -6.119 9.574 1.00 91.62 81 LEU A N 1
ATOM 631 C CA . LEU A 1 81 ? -13.206 -7.455 10.042 1.00 91.62 81 LEU A CA 1
ATOM 632 C C . LEU A 1 81 ? -14.044 -7.372 11.328 1.00 91.62 81 LEU A C 1
ATOM 634 O O . LEU A 1 81 ? -13.790 -6.511 12.176 1.00 91.62 81 LEU A O 1
ATOM 638 N N . PRO A 1 82 ? -15.026 -8.273 11.505 1.00 85.31 82 PRO A N 1
ATOM 639 C CA . PRO A 1 82 ? -15.766 -8.401 12.754 1.00 85.31 82 PRO A CA 1
ATOM 640 C C . PRO A 1 82 ? -14.837 -8.575 13.961 1.00 85.31 82 PRO A C 1
ATOM 642 O O . PRO A 1 82 ? -13.886 -9.352 13.909 1.00 85.31 82 PRO A O 1
ATOM 645 N N . SER A 1 83 ? -15.170 -7.940 15.086 1.00 71.94 83 SER A N 1
ATOM 646 C CA . SER A 1 83 ? -14.420 -8.055 16.350 1.00 71.94 83 SER A CA 1
ATOM 647 C C . SER A 1 83 ? -14.399 -9.471 16.947 1.00 71.94 83 SER A C 1
ATOM 649 O O . SER A 1 83 ? -13.702 -9.708 17.927 1.00 71.94 83 SER A O 1
ATOM 651 N N . SER A 1 84 ? -15.194 -10.394 16.400 1.00 69.44 84 SER A N 1
ATOM 652 C CA . SER A 1 84 ? -15.308 -11.790 16.831 1.00 69.44 84 SER A CA 1
ATOM 653 C C . SER A 1 84 ? -14.396 -12.763 16.067 1.00 69.44 84 SER A C 1
ATOM 655 O O . SER A 1 84 ? -14.558 -13.971 16.234 1.00 69.44 84 SER A O 1
ATOM 657 N N . LEU A 1 85 ? -13.489 -12.261 15.216 1.00 55.88 85 LEU A N 1
ATOM 658 C CA . LEU A 1 85 ? -12.426 -13.027 14.544 1.00 55.88 85 LEU A CA 1
ATOM 659 C C . LEU A 1 85 ? -11.053 -12.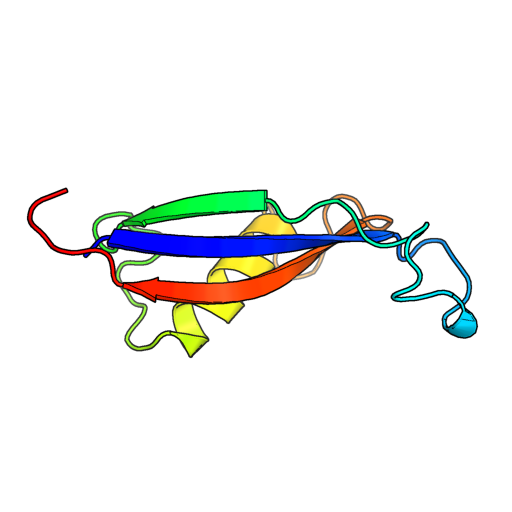789 15.186 1.00 55.88 85 LEU A C 1
ATOM 661 O O . LEU A 1 85 ? -10.718 -11.628 15.522 1.00 55.88 85 LEU A O 1
#

Radius of gyration: 14.03 Å; Cα contacts (8 Å, |Δi|>4): 132; chains: 1; bounding box: 30×23×40 Å

Organism: Pseudomonas fluorescens (NCBI:txid294)

Sequence (85 aa):
MKFLIAFINIDVSVSAKLLGDVSTISSVRHEIVDSSDPLYSECESIRDIEALFEKAHNYPYNNDIVYCPDSKAKVLTVQPLPSSL

Secondary structure (DSSP, 8-state):
-EEEEEEEEEE-SS-GGGTTSTTTBPPPEEEEEETTSTTTTT--SHHHHHHHHHHHHH-SS-SSS-SSTTEEEEEEEEEEPPTT-

Foldseek 3Di:
DKKKWKKWKFQPPDDPVCTPPPVGIDPIDIDMDDCVPPLNVPPPDQVSVQVSVQCCQQPVDHDPDGDPPRIGMHTDDMGDDDPVD